Protein AF-A0A258CTM9-F1 (afdb_monomer_lite)

Secondary structure (DSSP, 8-state):
--TTS-S--EEE-TTSSS-EEESS-GGGG-BTTB--HHHHHHHHHHHHHHT--

Foldseek 3Di:
DPPVPPDDAWDFDVVDLGDIDGPDDLVVVADPVRGRPNVVVVVVSVVVVVVVD

Structure (mmCIF, N/CA/C/O ba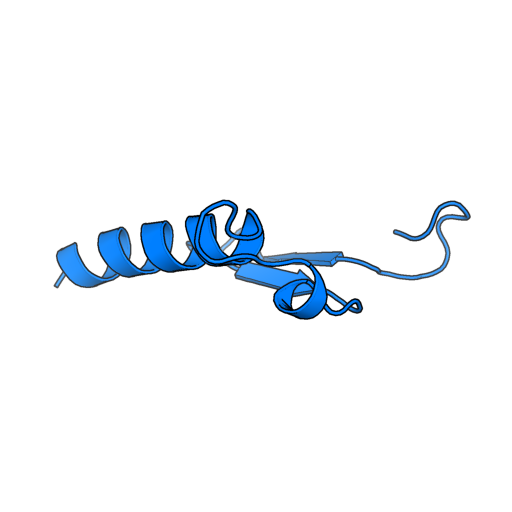ckbone):
data_AF-A0A258CTM9-F1
#
_entry.id   AF-A0A258CTM9-F1
#
loop_
_atom_site.group_PDB
_atom_site.id
_atom_site.type_symbol
_atom_site.label_atom_id
_atom_site.label_alt_id
_atom_site.label_comp_id
_atom_site.label_asym_id
_atom_site.label_entity_id
_atom_site.label_seq_id
_atom_site.pdbx_PDB_ins_code
_atom_site.Cartn_x
_atom_site.Cartn_y
_atom_site.Cartn_z
_atom_site.occupancy
_atom_site.B_iso_or_equiv
_atom_site.auth_seq_id
_atom_site.auth_comp_id
_atom_site.auth_asym_id
_atom_site.auth_atom_id
_atom_site.pdbx_PDB_model_num
ATOM 1 N N . LEU A 1 1 ? 1.078 -6.517 -11.645 1.00 93.38 1 LEU A N 1
ATOM 2 C CA . LEU A 1 1 ? 2.267 -7.066 -12.337 1.00 93.38 1 LEU A CA 1
ATOM 3 C C . LEU A 1 1 ? 3.017 -5.907 -12.986 1.00 93.38 1 LEU A C 1
ATOM 5 O O . LEU A 1 1 ? 2.383 -4.884 -13.235 1.00 93.38 1 LEU A O 1
ATOM 9 N N . SER A 1 2 ? 4.315 -6.047 -13.243 1.00 95.19 2 SER A N 1
ATOM 10 C CA . SER A 1 2 ? 5.095 -5.125 -14.077 1.00 95.19 2 SER A CA 1
ATOM 11 C C . SER A 1 2 ? 4.514 -5.048 -15.499 1.00 95.19 2 SER A C 1
ATOM 13 O O . SER A 1 2 ? 3.724 -5.920 -15.876 1.00 95.19 2 SER A O 1
ATOM 15 N N . PRO A 1 3 ? 4.867 -4.033 -16.314 1.00 96.62 3 PRO A N 1
ATOM 16 C CA . PRO A 1 3 ? 4.302 -3.865 -17.659 1.00 96.62 3 PRO A CA 1
ATOM 17 C C . PRO A 1 3 ? 4.491 -5.069 -18.595 1.00 96.62 3 PRO A C 1
ATOM 19 O O . PRO A 1 3 ? 3.674 -5.287 -19.484 1.00 96.62 3 PRO A O 1
ATOM 22 N N . ASP A 1 4 ? 5.548 -5.854 -18.385 1.00 96.88 4 ASP A N 1
ATOM 23 C CA . ASP A 1 4 ? 5.850 -7.098 -19.105 1.00 96.88 4 ASP A CA 1
ATOM 24 C C . ASP A 1 4 ? 5.221 -8.356 -18.470 1.00 96.88 4 ASP A C 1
ATOM 26 O O . ASP A 1 4 ? 5.353 -9.455 -19.002 1.00 96.88 4 ASP A O 1
ATOM 30 N N . GLY A 1 5 ? 4.521 -8.214 -17.342 1.00 96.00 5 GLY A N 1
ATOM 31 C CA . GLY A 1 5 ? 3.815 -9.297 -16.660 1.00 96.00 5 GLY A CA 1
ATOM 32 C C . GLY A 1 5 ? 4.686 -10.200 -15.782 1.00 96.00 5 GLY A C 1
ATOM 33 O O . GLY A 1 5 ? 4.150 -11.129 -15.180 1.00 96.00 5 GLY A O 1
ATOM 34 N N . LEU A 1 6 ? 5.995 -9.953 -15.683 1.00 96.81 6 LEU A N 1
ATOM 35 C CA . LEU A 1 6 ? 6.934 -10.884 -15.045 1.00 96.81 6 LEU A CA 1
ATOM 36 C C . LEU A 1 6 ? 7.079 -10.689 -13.534 1.00 96.81 6 LEU A C 1
ATOM 38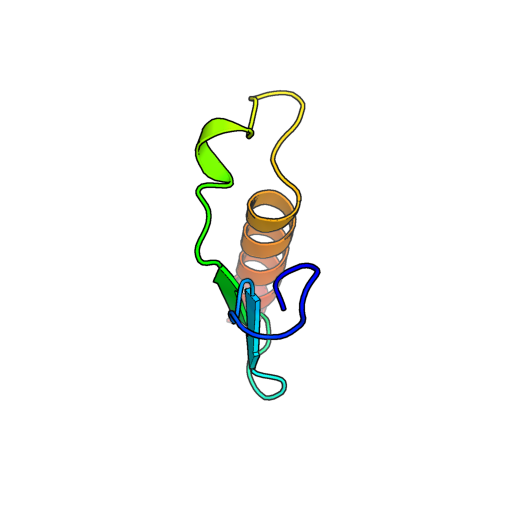 O O . LEU A 1 6 ? 7.322 -11.655 -12.811 1.00 96.81 6 LEU A O 1
ATOM 42 N N . LEU A 1 7 ? 6.939 -9.457 -13.046 1.00 97.19 7 LEU A N 1
ATOM 43 C CA . LEU A 1 7 ? 7.203 -9.116 -11.652 1.00 97.19 7 LEU A CA 1
ATOM 44 C C . LEU A 1 7 ? 5.900 -8.773 -10.912 1.00 97.19 7 LEU A C 1
ATOM 46 O O . LEU A 1 7 ? 5.103 -7.956 -11.386 1.00 97.19 7 LEU A O 1
ATOM 50 N N . PRO A 1 8 ? 5.643 -9.364 -9.734 1.00 96.62 8 PRO A N 1
ATOM 51 C CA . PRO A 1 8 ? 4.544 -8.939 -8.881 1.00 96.62 8 PRO A CA 1
ATOM 52 C C . PRO A 1 8 ? 4.878 -7.601 -8.208 1.00 96.62 8 PRO A C 1
ATOM 54 O O . PRO A 1 8 ? 5.752 -7.516 -7.355 1.00 96.62 8 PRO A O 1
ATOM 57 N N . GLU A 1 9 ? 4.152 -6.552 -8.591 1.00 97.62 9 GLU A N 1
ATOM 58 C CA . GLU A 1 9 ? 4.311 -5.193 -8.039 1.00 97.62 9 GLU A CA 1
ATOM 59 C C . GLU A 1 9 ? 3.387 -4.919 -6.845 1.00 97.62 9 GLU A C 1
ATOM 61 O O . GLU A 1 9 ? 3.660 -4.073 -5.992 1.00 97.62 9 GLU A O 1
ATOM 66 N N . THR A 1 10 ? 2.237 -5.591 -6.810 1.00 97.69 10 THR A N 1
ATOM 67 C CA . THR A 1 10 ? 1.194 -5.403 -5.800 1.00 97.69 10 THR A CA 1
ATOM 68 C C . THR A 1 10 ? 0.436 -6.709 -5.615 1.00 97.69 10 THR A C 1
ATOM 70 O O . THR A 1 10 ? 0.168 -7.405 -6.598 1.00 97.69 10 THR A O 1
ATOM 73 N N . ILE A 1 11 ? 0.111 -7.035 -4.366 1.00 97.88 11 ILE A N 1
ATOM 74 C CA . ILE A 1 11 ? -0.679 -8.201 -3.971 1.00 97.88 11 ILE A CA 1
ATOM 75 C C . ILE A 1 11 ? -1.830 -7.775 -3.060 1.00 97.88 11 ILE A C 1
ATOM 77 O O . ILE A 1 11 ? -1.693 -6.832 -2.280 1.00 97.88 11 ILE A O 1
ATOM 81 N N . GLU A 1 12 ? -2.931 -8.514 -3.129 1.00 97.75 12 GLU A N 1
ATOM 82 C CA . GLU A 1 12 ? -4.107 -8.350 -2.273 1.00 97.75 12 GLU A CA 1
ATOM 83 C C . GLU A 1 12 ? -4.503 -9.710 -1.691 1.00 97.75 12 GLU A C 1
ATOM 85 O O . GLU A 1 12 ? -4.251 -10.747 -2.313 1.00 97.75 12 GLU A O 1
ATOM 90 N N . TYR A 1 13 ? -5.117 -9.717 -0.505 1.00 97.44 13 TYR A N 1
ATOM 91 C CA . TYR A 1 13 ? -5.664 -10.933 0.100 1.00 97.44 13 TYR A CA 1
ATOM 92 C C . TYR A 1 13 ? -7.176 -10.774 0.330 1.00 97.44 13 TYR A C 1
ATOM 94 O O . TYR A 1 13 ? -7.562 -10.066 1.261 1.00 97.44 13 TYR A O 1
ATOM 102 N N . PRO A 1 14 ? -8.031 -11.402 -0.507 1.00 95.38 14 PRO A N 1
ATOM 103 C CA . PRO A 1 14 ? -9.476 -11.139 -0.523 1.00 95.38 14 PRO A CA 1
ATOM 104 C C . PRO A 1 14 ? -10.211 -11.420 0.792 1.00 95.38 14 PRO A C 1
ATOM 106 O O . PRO A 1 14 ? -11.209 -10.767 1.080 1.00 95.38 14 PRO A O 1
ATOM 109 N N . ASP A 1 15 ? -9.717 -12.366 1.592 1.00 97.00 15 ASP A N 1
ATOM 110 C CA . ASP A 1 15 ? -10.365 -12.781 2.844 1.00 97.00 15 ASP A CA 1
ATOM 111 C C . ASP A 1 15 ? -9.994 -11.888 4.042 1.00 97.00 15 ASP A C 1
ATOM 113 O O . ASP A 1 15 ? -10.441 -12.125 5.165 1.00 97.00 15 ASP A O 1
ATOM 117 N N . HIS A 1 16 ? -9.170 -10.859 3.830 1.00 95.94 16 HIS A N 1
ATOM 118 C CA . HIS A 1 16 ? -8.798 -9.894 4.857 1.00 95.94 16 HIS A CA 1
ATOM 119 C C . HIS A 1 16 ? -9.468 -8.537 4.579 1.00 95.94 16 HIS A C 1
ATOM 121 O O . HIS A 1 16 ? -9.411 -8.055 3.449 1.00 95.94 16 HIS A O 1
ATOM 127 N N . PRO A 1 17 ? -10.059 -7.866 5.592 1.00 94.19 17 PRO A N 1
ATOM 128 C CA . PRO A 1 17 ? -10.899 -6.674 5.395 1.00 94.19 17 PRO A CA 1
ATOM 129 C C . PRO A 1 17 ? -10.183 -5.505 4.706 1.00 94.19 17 PRO A C 1
ATOM 131 O O . PRO A 1 17 ? -10.819 -4.669 4.069 1.00 94.19 17 PRO A O 1
ATOM 134 N N . TRP A 1 18 ? -8.860 -5.443 4.838 1.00 97.62 18 TRP A N 1
ATOM 135 C CA . TRP A 1 18 ? -7.996 -4.584 4.037 1.00 97.62 18 TRP A CA 1
ATOM 136 C C . TRP A 1 18 ? -6.587 -5.174 4.025 1.00 97.62 18 TRP A C 1
ATOM 138 O O . TRP A 1 18 ? -5.955 -5.253 5.078 1.00 97.62 18 TRP A O 1
ATOM 148 N N . PHE A 1 19 ? -6.099 -5.650 2.881 1.00 98.12 19 PHE A N 1
ATOM 149 C CA . PHE A 1 19 ? -4.737 -6.174 2.751 1.00 98.12 19 PHE A CA 1
ATOM 150 C C . PHE A 1 19 ? -4.170 -5.804 1.389 1.00 98.12 19 PHE A C 1
ATOM 152 O O . PHE A 1 19 ? -4.634 -6.310 0.370 1.00 98.12 19 PHE A O 1
ATOM 159 N N . ILE A 1 20 ? -3.154 -4.943 1.387 1.00 98.25 20 ILE A N 1
ATOM 160 C CA . ILE A 1 20 ? -2.416 -4.564 0.184 1.00 98.25 20 ILE A CA 1
ATOM 161 C C . ILE A 1 20 ? -0.923 -4.581 0.510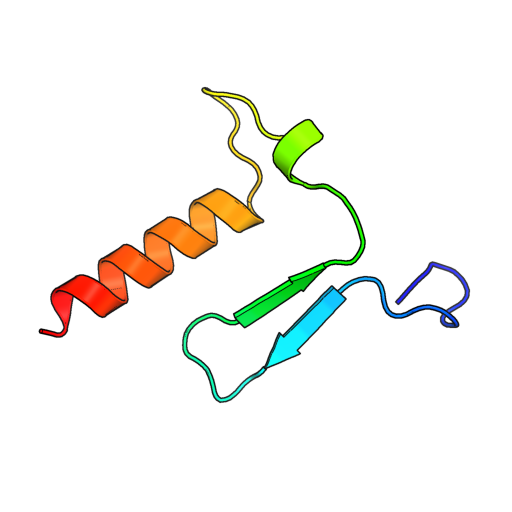 1.00 98.25 20 ILE A C 1
ATOM 163 O O . ILE A 1 20 ? -0.475 -3.885 1.422 1.00 98.25 20 ILE A O 1
ATOM 167 N N . GLY A 1 21 ? -0.155 -5.365 -0.244 1.00 98.00 21 GLY A N 1
ATOM 168 C CA . GLY A 1 21 ? 1.309 -5.368 -0.213 1.00 98.00 21 GLY A CA 1
ATOM 169 C C . GLY A 1 21 ? 1.867 -4.819 -1.520 1.00 98.00 21 GLY A C 1
ATOM 170 O O . GLY A 1 21 ? 1.386 -5.195 -2.585 1.00 98.00 21 GLY A O 1
ATOM 171 N N . VAL A 1 22 ? 2.874 -3.948 -1.458 1.00 98.25 22 VAL A N 1
ATOM 172 C CA . VAL A 1 22 ? 3.507 -3.330 -2.637 1.00 98.25 22 VAL A CA 1
ATOM 173 C C . VAL A 1 22 ? 5.022 -3.485 -2.585 1.00 98.25 22 VAL A C 1
ATOM 175 O O . VAL A 1 22 ? 5.599 -3.513 -1.501 1.00 98.25 22 VAL A O 1
ATOM 178 N N . GLN A 1 23 ? 5.663 -3.590 -3.751 1.00 97.94 23 GLN A N 1
ATOM 179 C CA . GLN A 1 23 ? 7.128 -3.658 -3.850 1.00 97.94 23 GLN A CA 1
ATOM 180 C C . GLN A 1 23 ? 7.783 -2.264 -3.846 1.00 97.94 23 GLN A C 1
ATOM 182 O O . GLN A 1 23 ? 8.899 -2.100 -3.361 1.00 97.94 23 GLN A O 1
ATOM 187 N N . TYR A 1 24 ? 7.076 -1.253 -4.354 1.00 97.12 24 TYR A N 1
ATOM 188 C CA . TYR A 1 24 ? 7.538 0.134 -4.409 1.00 97.12 24 TYR A CA 1
ATOM 189 C C . TYR A 1 24 ? 7.311 0.895 -3.090 1.00 97.12 24 TYR A C 1
ATOM 191 O O . TYR A 1 24 ? 6.638 0.415 -2.184 1.00 97.12 24 TYR A O 1
ATOM 199 N N . HIS A 1 25 ? 7.830 2.127 -3.022 1.00 98.31 25 HIS A N 1
ATOM 200 C CA . HIS A 1 25 ? 7.756 3.010 -1.850 1.00 98.31 25 HIS A CA 1
ATOM 201 C C . HIS A 1 25 ? 6.696 4.129 -2.008 1.00 98.31 25 HIS A C 1
ATOM 203 O O . HIS A 1 25 ? 7.035 5.247 -2.428 1.00 98.31 25 HIS A O 1
ATOM 209 N N . PRO A 1 26 ? 5.396 3.876 -1.728 1.00 97.81 26 PRO A N 1
ATOM 210 C CA . PRO A 1 26 ? 4.341 4.893 -1.824 1.00 97.81 26 PRO A CA 1
ATOM 211 C C . PRO A 1 26 ? 4.521 6.061 -0.841 1.00 97.81 26 PRO A C 1
ATOM 213 O O . PRO A 1 26 ? 4.040 7.167 -1.093 1.00 97.81 26 PRO A O 1
ATOM 216 N N . GLU A 1 27 ? 5.228 5.849 0.268 1.00 97.62 27 GLU A N 1
ATOM 217 C CA . GLU A 1 27 ? 5.527 6.845 1.299 1.00 97.62 27 GLU A CA 1
ATOM 218 C C . GLU A 1 27 ? 6.307 8.034 0.748 1.00 97.62 27 GLU A C 1
ATOM 220 O O . GLU A 1 27 ? 6.017 9.176 1.098 1.00 97.62 27 GLU A O 1
ATOM 225 N N . LEU A 1 28 ? 7.217 7.796 -0.199 1.00 98.19 28 LEU A N 1
ATOM 226 C CA . LEU A 1 28 ? 8.023 8.854 -0.807 1.00 98.19 28 LEU A CA 1
ATOM 227 C C . LEU A 1 28 ? 7.181 9.783 -1.698 1.00 98.19 28 LEU A C 1
ATOM 229 O O . LEU A 1 28 ? 7.572 10.926 -1.960 1.00 98.19 28 LEU A O 1
ATOM 233 N N . LYS A 1 29 ? 6.007 9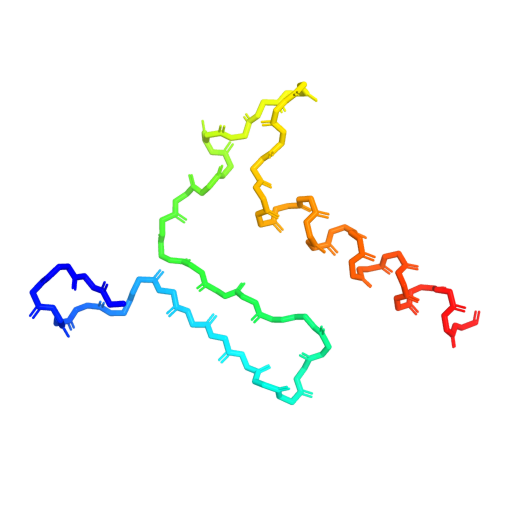.317 -2.141 1.00 97.25 29 LYS A N 1
ATOM 234 C CA . LYS A 1 29 ? 5.048 10.079 -2.954 1.00 97.25 29 LYS A CA 1
ATOM 235 C C . LYS A 1 29 ? 3.912 10.701 -2.138 1.00 97.25 29 LYS A C 1
ATOM 237 O O . LYS A 1 29 ? 3.232 11.576 -2.655 1.00 97.25 29 LYS A O 1
ATOM 242 N N . SER A 1 30 ? 3.726 10.305 -0.882 1.00 97.75 30 SER A N 1
ATOM 243 C CA . SER A 1 30 ? 2.693 10.874 -0.010 1.00 97.75 30 SER A CA 1
ATOM 244 C C . SER A 1 30 ? 3.048 12.303 0.426 1.00 97.75 30 SER A C 1
ATOM 246 O O . SER A 1 30 ? 4.217 12.609 0.687 1.00 97.75 30 SER A O 1
ATOM 248 N N . ARG A 1 31 ? 2.058 13.198 0.517 1.00 97.75 31 ARG A N 1
ATOM 249 C CA . ARG A 1 31 ? 2.214 14.583 0.999 1.00 97.75 31 ARG A CA 1
ATOM 250 C C . ARG A 1 31 ? 1.130 14.920 2.033 1.00 97.75 31 ARG A C 1
ATOM 252 O O . ARG A 1 31 ? 0.061 14.321 1.990 1.00 97.75 31 ARG A O 1
ATOM 259 N N . PRO A 1 32 ? 1.345 15.896 2.938 1.00 96.00 32 PRO A N 1
ATOM 260 C CA . PRO A 1 32 ? 0.369 16.224 3.986 1.00 96.00 32 PRO A CA 1
ATOM 261 C C . PRO A 1 32 ? -1.039 16.577 3.478 1.00 96.00 32 PRO A C 1
ATOM 263 O O . PRO A 1 32 ? -2.022 16.183 4.093 1.00 96.00 32 PRO A O 1
ATOM 266 N N . PHE A 1 33 ? -1.135 17.289 2.351 1.00 97.19 33 PHE A N 1
ATOM 267 C CA . PHE A 1 33 ? -2.413 17.687 1.737 1.00 97.19 33 PHE A CA 1
ATOM 268 C C . P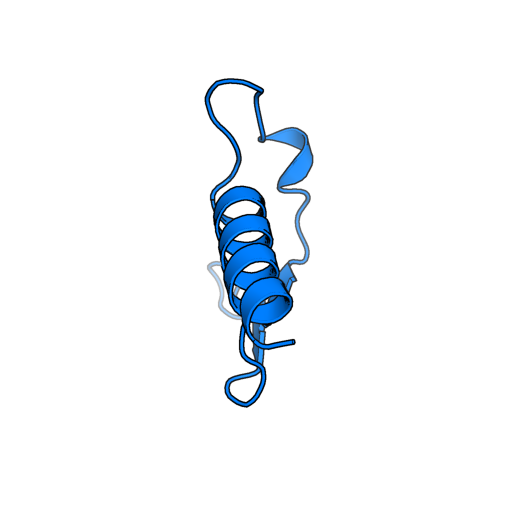HE A 1 33 ? -2.827 16.801 0.555 1.00 97.19 33 PHE A C 1
ATOM 270 O O . PHE A 1 33 ? -3.867 17.028 -0.052 1.00 97.19 33 PHE A O 1
ATOM 277 N N . GLU A 1 34 ? -2.017 15.794 0.233 1.00 97.25 34 GLU A N 1
ATOM 278 C CA . GLU A 1 34 ? -2.264 14.833 -0.840 1.00 97.25 34 GLU A CA 1
ATOM 279 C C . GLU A 1 34 ? -1.702 13.472 -0.396 1.00 97.25 34 GLU A C 1
ATOM 281 O O . GLU A 1 34 ? -0.614 13.055 -0.814 1.00 97.25 34 GLU A O 1
ATOM 286 N N . PRO A 1 35 ? -2.372 12.808 0.565 1.00 97.88 35 PRO A N 1
ATOM 287 C CA . PRO A 1 35 ? -1.907 11.527 1.067 1.00 97.88 35 PRO A CA 1
ATOM 288 C C . PRO A 1 35 ? -2.008 10.471 -0.032 1.00 97.88 35 PRO A C 1
ATOM 290 O O . PRO A 1 35 ? -2.990 10.418 -0.775 1.00 97.88 35 PRO A O 1
ATOM 293 N N . HIS A 1 36 ? -1.013 9.585 -0.112 1.00 98.56 36 HIS A N 1
ATOM 294 C CA . HIS A 1 36 ? -1.069 8.486 -1.074 1.00 98.56 36 HIS A CA 1
ATOM 295 C C . HIS A 1 36 ? -2.317 7.613 -0.806 1.00 98.56 36 HIS A C 1
ATOM 297 O O . HIS A 1 36 ? -2.567 7.268 0.357 1.00 98.56 36 HIS A O 1
ATOM 303 N N . PRO A 1 37 ? -3.070 7.188 -1.842 1.00 98.19 37 PRO A N 1
ATOM 304 C CA . PRO A 1 37 ? -4.332 6.458 -1.670 1.00 98.19 37 PRO A CA 1
ATOM 305 C C . PRO A 1 37 ? -4.235 5.202 -0.794 1.00 98.19 37 PRO A C 1
ATOM 307 O O . PRO A 1 37 ? -5.152 4.901 -0.030 1.00 98.19 37 PRO A O 1
ATOM 310 N N . LEU A 1 38 ? -3.104 4.490 -0.851 1.00 98.06 38 LEU A N 1
ATOM 311 C CA . LEU A 1 38 ? -2.853 3.323 0.007 1.00 98.06 38 LEU A CA 1
ATOM 312 C C . LEU A 1 38 ? -2.887 3.668 1.502 1.00 98.06 38 LEU A C 1
ATOM 314 O O . LEU A 1 38 ? -3.509 2.946 2.270 1.00 98.06 38 LEU A O 1
ATOM 318 N N . PHE A 1 39 ? -2.290 4.786 1.927 1.00 98.12 39 PHE A N 1
ATOM 319 C CA . PHE A 1 39 ? -2.320 5.172 3.342 1.00 98.12 39 PHE A CA 1
ATOM 320 C C . PHE A 1 39 ? -3.688 5.709 3.755 1.00 98.12 39 PHE A C 1
ATOM 322 O O . PHE A 1 39 ? -4.177 5.362 4.827 1.00 98.12 39 PHE A O 1
ATOM 329 N N . ALA A 1 40 ? -4.324 6.520 2.904 1.00 98.06 40 ALA A N 1
ATOM 330 C CA . ALA A 1 40 ? -5.658 7.046 3.186 1.00 98.06 40 ALA A CA 1
ATOM 331 C C . ALA A 1 40 ? -6.685 5.911 3.357 1.00 98.06 40 ALA A C 1
ATOM 333 O O . ALA A 1 40 ? -7.429 5.891 4.338 1.00 98.06 40 ALA A O 1
ATOM 334 N N . SER A 1 41 ? -6.673 4.929 2.449 1.00 97.81 41 SER A N 1
ATOM 335 C CA . SER A 1 41 ? -7.558 3.760 2.529 1.00 97.81 41 SER A CA 1
ATOM 336 C C . SER A 1 41 ? -7.214 2.830 3.696 1.00 97.81 41 SER A C 1
ATOM 338 O O . SER A 1 41 ? -8.134 2.364 4.364 1.00 97.81 41 SER A O 1
ATOM 340 N N . PHE A 1 42 ? -5.927 2.616 4.006 1.00 97.81 42 PHE A N 1
ATOM 341 C CA . PHE A 1 42 ? -5.510 1.842 5.181 1.00 97.81 42 PHE A CA 1
ATOM 342 C C . PHE A 1 42 ? -6.077 2.426 6.474 1.00 97.81 42 PHE A C 1
ATOM 344 O O . PHE A 1 42 ? -6.698 1.715 7.262 1.00 97.81 42 PHE A O 1
ATOM 351 N N . VAL A 1 43 ? -5.899 3.735 6.682 1.00 97.44 43 VAL A N 1
ATOM 352 C CA . VAL A 1 43 ? -6.392 4.419 7.884 1.00 97.44 43 VAL A CA 1
ATOM 353 C C . VAL A 1 43 ? -7.915 4.359 7.944 1.00 97.44 43 VAL A C 1
ATOM 355 O O . VAL A 1 43 ? -8.466 4.074 9.003 1.00 97.44 43 VAL A O 1
ATOM 358 N N . GLN A 1 44 ? -8.606 4.560 6.820 1.00 97.31 44 GLN A N 1
ATOM 359 C CA . GLN A 1 44 ? -10.061 4.427 6.765 1.00 97.31 44 GLN A CA 1
ATOM 360 C C . GLN A 1 44 ? -10.522 3.015 7.160 1.00 97.31 44 GLN A C 1
ATOM 362 O O . GLN A 1 44 ? -11.428 2.881 7.982 1.00 97.31 44 GLN A O 1
ATOM 367 N N . ALA A 1 45 ? -9.890 1.966 6.628 1.00 97.06 45 ALA A N 1
ATOM 368 C CA . ALA A 1 45 ? -10.210 0.586 6.981 1.00 97.06 45 ALA A CA 1
ATOM 369 C C . ALA A 1 45 ? -9.916 0.285 8.459 1.00 97.06 45 ALA A C 1
ATOM 371 O O . ALA A 1 45 ? -10.746 -0.314 9.143 1.00 97.06 45 ALA A O 1
ATOM 372 N N . ALA A 1 46 ? -8.788 0.771 8.984 1.00 96.62 46 ALA A N 1
ATOM 373 C CA . ALA A 1 46 ? -8.441 0.648 10.397 1.00 96.62 46 ALA A CA 1
ATOM 374 C C . ALA A 1 46 ? -9.457 1.365 11.302 1.00 96.62 46 ALA A C 1
ATOM 376 O O . ALA A 1 46 ? -9.849 0.826 12.334 1.00 96.62 46 ALA A O 1
ATOM 377 N N . MET A 1 47 ? -9.940 2.548 10.903 1.00 96.75 47 MET A N 1
ATOM 378 C CA . MET A 1 47 ? -10.998 3.267 11.618 1.00 96.75 47 MET A CA 1
ATOM 379 C C . MET A 1 47 ? -12.320 2.498 11.629 1.00 96.75 47 MET A C 1
ATOM 381 O O . MET A 1 47 ? -13.004 2.502 12.649 1.00 96.75 47 MET A O 1
ATOM 385 N N . VAL A 1 48 ? -12.693 1.855 10.519 1.00 95.94 48 VAL A N 1
ATOM 386 C CA . VAL A 1 48 ? -13.891 1.004 10.460 1.00 95.94 48 VAL A CA 1
ATOM 387 C C . VAL A 1 48 ? -13.724 -0.194 11.391 1.00 95.94 48 VAL A C 1
ATOM 389 O O . VAL A 1 48 ? -14.581 -0.415 12.240 1.00 95.94 48 VAL A O 1
ATOM 392 N N . GLN A 1 49 ? -12.596 -0.903 11.307 1.00 93.62 49 GLN A N 1
ATOM 393 C CA . GLN A 1 49 ? -12.322 -2.075 12.140 1.00 93.62 49 GLN A CA 1
ATOM 394 C C . GLN A 1 49 ? -12.265 -1.734 13.634 1.00 93.62 49 GLN A C 1
ATOM 396 O O . GLN A 1 49 ? -12.818 -2.456 14.456 1.00 93.62 49 GLN A O 1
ATOM 401 N N . SER A 1 50 ? -11.650 -0.606 13.999 1.00 91.81 50 SER A N 1
ATOM 402 C CA . SER A 1 50 ? -11.567 -0.145 15.390 1.00 91.81 50 SER A CA 1
ATOM 403 C C . SER A 1 50 ? -12.923 0.237 15.987 1.00 91.81 50 SER A C 1
ATOM 405 O O . SER A 1 50 ? -13.023 0.339 17.204 1.00 91.81 50 SER A O 1
ATOM 407 N N . ARG A 1 51 ? -13.946 0.499 15.165 1.00 81.38 51 ARG A N 1
ATOM 408 C CA . ARG A 1 51 ? -15.313 0.799 15.623 1.00 81.38 51 ARG A CA 1
ATOM 409 C C . ARG A 1 51 ? -16.187 -0.449 15.759 1.00 81.38 51 ARG A C 1
ATOM 411 O O . ARG A 1 51 ? -17.329 -0.327 16.184 1.00 81.38 51 ARG A O 1
ATOM 418 N N . LEU A 1 52 ? -15.679 -1.615 15.359 1.00 72.56 52 LEU A N 1
ATOM 419 C CA . LEU A 1 52 ? -16.361 -2.904 15.504 1.00 72.56 52 LEU A CA 1
ATOM 420 C C . LEU A 1 52 ? -16.061 -3.582 16.854 1.00 72.56 52 LEU A C 1
ATOM 422 O O . LEU A 1 52 ? -16.502 -4.710 17.068 1.00 72.56 52 LEU A O 1
ATOM 426 N N . VAL A 1 53 ? -15.328 -2.898 17.741 1.00 50.88 53 VAL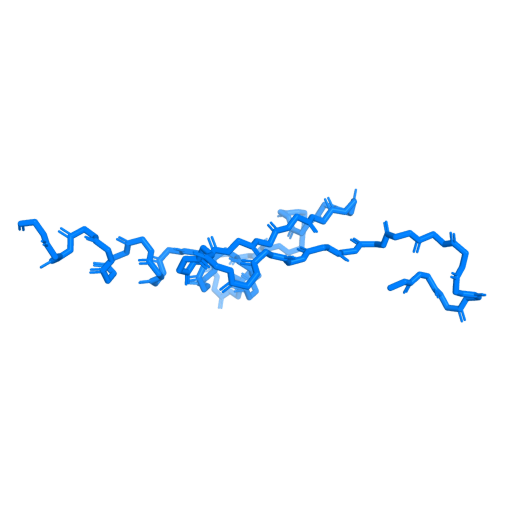 A N 1
ATOM 427 C CA . VAL A 1 53 ? -15.012 -3.314 19.117 1.00 50.88 53 VAL A CA 1
ATOM 428 C C . VAL A 1 53 ? -15.748 -2.445 20.124 1.00 50.88 53 VAL A C 1
ATOM 430 O O . VAL A 1 53 ? -15.840 -1.220 19.878 1.00 50.88 53 VAL A O 1
#

pLDDT: mean 95.39, std 7.43, range [50.88, 98.56]

Sequence (53 aa):
LSPDGLLPETIEYPDHPWFIGVQYHPELKSRPFEPHPLFASFVQAAMVQSRLV

Radius of gyration: 13.48 Å; chains: 1; bounding box: 24×30×38 Å